Protein AF-A0A7V4PNV1-F1 (afdb_monomer)

Mean predicted aligned error: 8.82 Å

pLDDT: mean 88.93, std 11.77, range [42.94, 97.94]

Secondary structure (DSSP, 8-state):
--PPPPPSS--------HHHHHHHHHHS-HHHHS-HHHHHHHHHHHHHHHHHHHHHHHHHHHHHH-HHHHHHHHHHHHHTGGGTTTT----

Radius of gyration: 24.43 Å; Cα contacts (8 Å, |Δi|>4): 13; chains: 1; bounding box: 58×58×49 Å

Sequence (91 aa):
MRGKAHPKTVRRSVALARQLVDEAKAAAPPELRDNLNRLVTVALQEFAAKRKQQAFEEAMAQMAADPAIQAECGSIAKEFATAETDGLKND

Foldseek 3Di:
DDDDDDPPDDDDDDDDDPVVLVVLLVPDDPVCNVPVVVSVVVVVVVVVVVVVVVVVVVVVVVCVPDVVNVVVVVVVCVVCVVVVCPPVDPD

Structure (mmCIF, N/CA/C/O backbone):
data_AF-A0A7V4PNV1-F1
#
_entry.id   AF-A0A7V4PNV1-F1
#
loop_
_atom_site.group_PDB
_atom_site.id
_atom_site.type_symbol
_atom_site.label_atom_id
_atom_site.label_alt_id
_atom_site.label_comp_id
_atom_site.label_asym_id
_atom_site.label_entity_id
_atom_site.label_seq_id
_atom_site.pdbx_PDB_ins_code
_atom_site.Cartn_x
_atom_site.Cartn_y
_atom_site.Cartn_z
_atom_site.occupancy
_atom_site.B_iso_or_equiv
_atom_site.auth_seq_id
_atom_site.auth_comp_id
_atom_site.auth_asym_id
_atom_site.auth_atom_id
_atom_site.pdbx_PDB_model_num
ATOM 1 N N . MET A 1 1 ? -1.097 36.156 3.285 1.00 42.94 1 MET A N 1
ATOM 2 C CA . MET A 1 1 ? 0.014 35.327 2.762 1.00 42.94 1 MET A CA 1
ATOM 3 C C . MET A 1 1 ? -0.550 34.364 1.721 1.00 42.94 1 MET A C 1
ATOM 5 O O . MET A 1 1 ? -1.351 33.519 2.088 1.00 42.94 1 MET A O 1
ATOM 9 N N . ARG A 1 2 ? -0.249 34.527 0.422 1.00 45.00 2 ARG A N 1
ATOM 10 C CA . ARG A 1 2 ? -0.735 33.592 -0.617 1.00 45.00 2 ARG A CA 1
ATOM 11 C C . ARG A 1 2 ? 0.116 32.323 -0.569 1.00 45.00 2 ARG A C 1
ATOM 13 O O . ARG A 1 2 ? 1.309 32.388 -0.853 1.00 45.00 2 ARG A O 1
ATOM 20 N N . GLY A 1 3 ? -0.483 31.196 -0.188 1.00 54.28 3 GLY A N 1
ATOM 21 C CA . GLY A 1 3 ? 0.164 29.888 -0.277 1.00 54.28 3 GLY A CA 1
ATOM 22 C C . GLY A 1 3 ? 0.518 29.592 -1.733 1.00 54.28 3 GLY A C 1
ATOM 23 O O . GLY A 1 3 ? -0.332 29.704 -2.616 1.00 54.28 3 GLY A O 1
ATOM 24 N N . LYS A 1 4 ? 1.787 29.277 -2.008 1.00 57.00 4 LYS A N 1
ATOM 25 C CA . LYS A 1 4 ? 2.224 28.866 -3.346 1.00 57.00 4 LYS A CA 1
ATOM 26 C C . LYS A 1 4 ? 1.520 27.553 -3.691 1.00 57.00 4 LYS A C 1
ATOM 28 O O . LYS A 1 4 ? 1.724 26.558 -3.002 1.00 57.00 4 LYS A O 1
ATOM 33 N N . ALA A 1 5 ? 0.702 27.558 -4.742 1.00 63.50 5 ALA A N 1
ATOM 34 C CA . ALA A 1 5 ? 0.074 26.349 -5.260 1.00 63.50 5 ALA A CA 1
ATOM 35 C C . ALA A 1 5 ? 1.162 25.332 -5.633 1.00 63.50 5 ALA A C 1
ATOM 37 O O . ALA A 1 5 ? 2.083 25.649 -6.392 1.00 63.50 5 ALA A O 1
ATOM 38 N N . HIS A 1 6 ? 1.087 24.125 -5.074 1.00 66.56 6 HIS A N 1
ATOM 39 C CA . HIS A 1 6 ? 2.022 23.067 -5.428 1.00 66.56 6 HIS A CA 1
ATOM 40 C C . HIS A 1 6 ? 1.801 22.646 -6.885 1.00 66.56 6 HIS A C 1
ATOM 42 O O . HIS A 1 6 ? 0.654 22.529 -7.328 1.00 66.56 6 HIS A O 1
ATOM 48 N N . PRO A 1 7 ? 2.880 22.436 -7.657 1.00 70.38 7 PRO A N 1
ATOM 49 C CA . PRO A 1 7 ? 2.744 21.981 -9.029 1.00 70.38 7 PRO A CA 1
ATOM 50 C C . PRO A 1 7 ? 2.056 20.611 -9.048 1.00 70.38 7 PRO A C 1
ATOM 52 O O . PRO A 1 7 ? 2.438 19.710 -8.305 1.00 70.38 7 PRO A O 1
ATOM 55 N N . LYS A 1 8 ? 1.067 20.443 -9.939 1.00 83.88 8 LYS A N 1
ATOM 56 C CA . L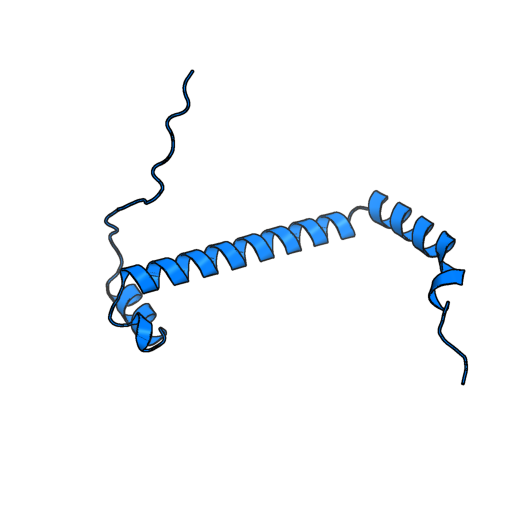YS A 1 8 ? 0.309 19.188 -10.125 1.00 83.88 8 LYS A CA 1
ATOM 57 C C . LYS A 1 8 ? 1.191 17.988 -10.501 1.00 83.88 8 LYS A C 1
ATOM 59 O O . LYS A 1 8 ? 0.757 16.847 -10.393 1.00 83.88 8 LYS A O 1
ATOM 64 N N . THR A 1 9 ? 2.416 18.231 -10.966 1.00 85.81 9 THR A N 1
ATOM 65 C CA . THR A 1 9 ? 3.369 17.194 -11.369 1.00 85.81 9 THR A CA 1
ATOM 66 C C . THR A 1 9 ? 4.768 17.572 -10.905 1.00 85.81 9 THR A C 1
ATOM 68 O O . THR A 1 9 ? 5.235 18.685 -11.149 1.00 85.81 9 THR A O 1
ATOM 71 N N . VAL A 1 10 ? 5.454 16.625 -10.269 1.00 89.25 10 VAL A N 1
ATOM 72 C CA . VAL A 1 10 ? 6.841 16.769 -9.825 1.00 89.25 10 VAL A CA 1
ATOM 73 C C . VAL A 1 10 ? 7.740 16.005 -10.795 1.00 89.25 10 VAL A C 1
ATOM 75 O O . VAL A 1 10 ? 7.584 14.802 -10.968 1.00 89.25 10 VAL A O 1
ATOM 78 N N . ARG A 1 11 ? 8.679 16.704 -11.442 1.00 90.62 11 ARG A N 1
ATOM 79 C CA . ARG A 1 11 ? 9.698 16.104 -12.320 1.00 90.62 11 ARG A CA 1
ATOM 80 C C . ARG A 1 11 ? 11.051 16.185 -11.626 1.00 90.62 11 ARG A C 1
ATOM 82 O O . ARG A 1 11 ? 11.517 17.286 -11.334 1.00 90.62 11 ARG A O 1
ATOM 89 N N . ARG A 1 12 ? 11.651 15.036 -11.311 1.00 89.00 12 ARG A N 1
ATOM 90 C CA . ARG A 1 12 ? 12.913 14.936 -10.565 1.00 89.00 12 ARG A CA 1
ATOM 91 C C . ARG A 1 12 ? 13.766 13.802 -11.116 1.00 89.00 12 ARG A C 1
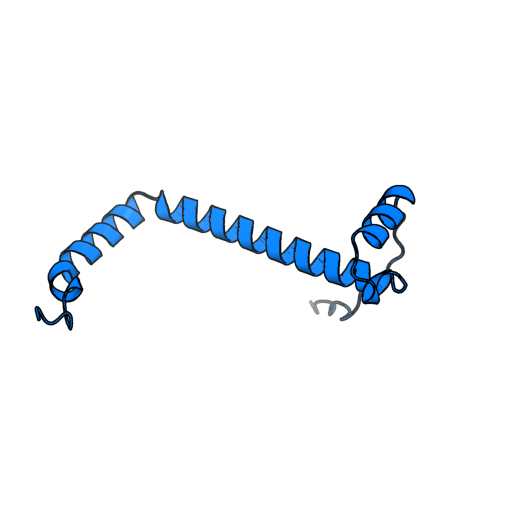ATOM 93 O O . ARG A 1 12 ? 13.232 12.767 -11.496 1.00 89.00 12 ARG A O 1
ATOM 100 N N . SER A 1 13 ? 15.078 14.009 -11.104 1.00 93.00 13 SER A N 1
ATOM 101 C CA . SER A 1 13 ? 16.066 12.960 -11.346 1.00 93.00 13 SER A CA 1
ATOM 102 C C . SER A 1 13 ? 16.462 12.339 -10.011 1.00 93.00 13 SER A C 1
ATOM 104 O O . SER A 1 13 ? 16.677 13.064 -9.039 1.00 93.00 13 SER A O 1
ATOM 106 N N . VAL A 1 14 ? 16.552 11.013 -9.963 1.00 91.25 14 VAL A N 1
ATOM 107 C CA . VAL A 1 14 ? 16.932 10.256 -8.765 1.00 91.25 14 VAL A CA 1
ATOM 108 C C . VAL A 1 14 ? 18.042 9.287 -9.145 1.00 91.25 14 VAL A C 1
ATOM 110 O O . VAL A 1 14 ? 17.958 8.626 -10.180 1.00 91.25 14 VAL A O 1
ATOM 113 N N . ALA A 1 15 ? 19.080 9.210 -8.317 1.00 94.75 15 ALA A N 1
ATOM 114 C CA . ALA A 1 15 ? 20.107 8.189 -8.449 1.00 94.75 15 ALA A CA 1
ATOM 115 C C . ALA A 1 15 ? 19.607 6.901 -7.787 1.00 94.75 15 ALA A C 1
ATOM 117 O O . ALA A 1 15 ? 19.325 6.886 -6.590 1.00 94.75 15 ALA A O 1
ATOM 118 N N . LEU A 1 16 ? 19.480 5.835 -8.573 1.00 93.31 16 LEU A N 1
ATOM 119 C CA . LEU A 1 16 ? 19.079 4.512 -8.103 1.00 93.31 16 LEU A CA 1
ATOM 120 C C . LEU A 1 16 ? 20.197 3.513 -8.386 1.00 93.31 16 LEU A C 1
ATOM 122 O O . LEU A 1 16 ? 20.895 3.619 -9.396 1.00 93.31 16 LEU A O 1
ATOM 126 N N . ALA A 1 17 ? 20.347 2.527 -7.504 1.00 96.50 17 ALA A N 1
ATOM 127 C CA . ALA A 1 17 ? 21.249 1.413 -7.749 1.00 96.50 17 ALA A CA 1
ATOM 128 C C . ALA A 1 17 ? 20.772 0.626 -8.977 1.00 96.50 17 ALA A C 1
ATOM 130 O O . ALA A 1 17 ? 19.594 0.288 -9.087 1.00 96.50 17 ALA A O 1
ATOM 131 N N . ARG A 1 18 ? 21.692 0.308 -9.893 1.00 94.38 18 ARG A N 1
ATOM 132 C CA . ARG A 1 18 ? 21.360 -0.424 -11.124 1.00 94.38 18 ARG A CA 1
ATOM 133 C C . ARG A 1 18 ? 20.730 -1.787 -10.830 1.00 94.38 18 ARG A C 1
ATOM 135 O O . ARG A 1 18 ? 19.705 -2.105 -11.416 1.00 94.38 18 ARG A O 1
ATOM 142 N N . GLN A 1 19 ? 21.291 -2.516 -9.864 1.00 96.00 19 GLN A N 1
ATOM 143 C CA . GLN A 1 19 ? 20.771 -3.812 -9.415 1.00 96.00 19 GLN A CA 1
ATOM 144 C C . GLN A 1 19 ? 19.298 -3.721 -8.996 1.00 96.00 19 GLN A C 1
ATOM 146 O O . GLN A 1 19 ? 18.481 -4.502 -9.466 1.00 96.00 19 GLN A O 1
ATOM 151 N N . LEU A 1 20 ? 18.937 -2.693 -8.219 1.00 93.94 20 LEU A N 1
ATOM 152 C CA . LEU A 1 20 ? 17.558 -2.472 -7.780 1.00 93.94 20 LEU A CA 1
ATOM 153 C C . LEU A 1 20 ? 16.603 -2.224 -8.958 1.00 93.94 20 LEU A C 1
ATOM 155 O O . LEU A 1 20 ? 15.470 -2.699 -8.955 1.00 93.94 20 LEU A O 1
ATOM 159 N N . VA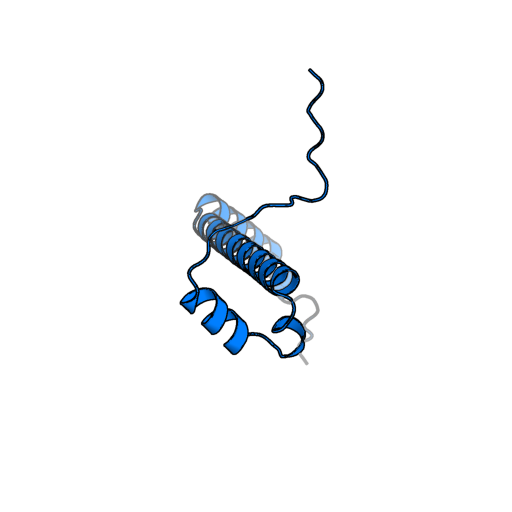L A 1 21 ? 17.042 -1.469 -9.969 1.00 92.94 21 VAL A N 1
ATOM 160 C CA . VAL A 1 21 ? 16.227 -1.205 -11.166 1.00 92.94 21 VAL A CA 1
ATOM 161 C C . VAL A 1 21 ? 16.027 -2.483 -11.980 1.00 92.94 21 VAL A C 1
ATOM 163 O O . VAL A 1 21 ? 14.925 -2.720 -12.474 1.00 92.94 21 VAL A O 1
ATOM 166 N N . ASP A 1 22 ? 17.069 -3.301 -12.110 1.00 93.62 22 ASP A N 1
ATOM 167 C CA . ASP A 1 22 ? 17.014 -4.556 -12.859 1.00 93.62 22 ASP A CA 1
ATOM 168 C C . ASP A 1 22 ? 16.102 -5.580 -12.158 1.00 93.62 22 ASP A C 1
ATOM 170 O O . ASP A 1 22 ? 15.239 -6.177 -12.805 1.00 93.62 22 ASP A O 1
ATOM 174 N N . GLU A 1 23 ? 16.198 -5.706 -10.831 1.00 94.12 23 GLU A N 1
ATOM 175 C CA . GLU A 1 23 ? 15.291 -6.523 -10.011 1.00 94.12 23 GLU A CA 1
ATOM 176 C C . GLU A 1 23 ? 13.834 -6.061 -10.137 1.00 94.12 23 GLU A C 1
ATOM 178 O O . GLU A 1 23 ? 12.939 -6.866 -10.405 1.00 94.12 23 GLU A O 1
ATOM 183 N N . ALA A 1 24 ? 13.592 -4.751 -10.018 1.00 92.06 24 ALA A N 1
ATOM 184 C CA . ALA A 1 24 ? 12.253 -4.185 -10.150 1.00 92.06 24 ALA A CA 1
ATOM 185 C C . ALA A 1 24 ? 11.656 -4.449 -11.541 1.00 92.06 24 ALA A C 1
ATOM 187 O O . ALA A 1 24 ? 10.474 -4.765 -11.652 1.00 92.06 24 ALA A O 1
ATOM 188 N N . LYS A 1 25 ? 12.460 -4.364 -12.608 1.00 92.19 25 LYS A N 1
ATOM 189 C CA . LYS A 1 25 ? 12.020 -4.689 -13.974 1.00 92.19 25 LYS A CA 1
ATOM 190 C C . LYS A 1 25 ? 11.745 -6.177 -14.170 1.00 92.19 25 LYS A C 1
ATOM 192 O O . LYS A 1 25 ? 10.792 -6.518 -14.867 1.00 92.19 25 LYS A O 1
ATOM 197 N N . ALA A 1 26 ? 12.548 -7.058 -13.578 1.00 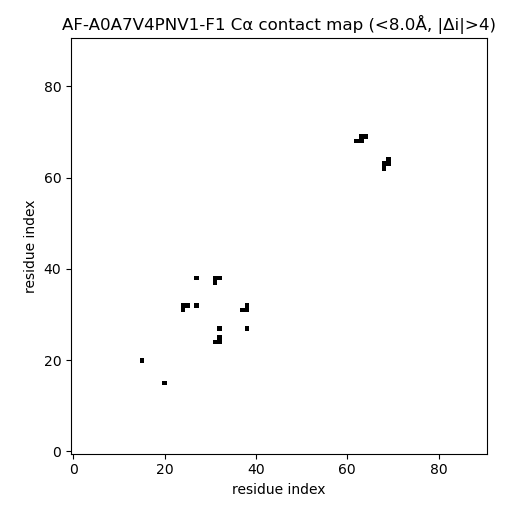92.56 26 ALA A N 1
ATOM 198 C CA . ALA A 1 26 ? 12.337 -8.501 -13.663 1.00 92.56 26 ALA A CA 1
ATOM 199 C C . ALA A 1 26 ? 11.023 -8.921 -12.982 1.00 92.56 26 ALA A C 1
ATOM 201 O O . ALA A 1 26 ? 10.267 -9.718 -13.541 1.00 92.56 26 ALA A O 1
ATOM 202 N N . ALA A 1 27 ? 10.727 -8.329 -11.821 1.00 92.06 27 ALA A N 1
ATOM 203 C CA . ALA A 1 27 ? 9.488 -8.553 -11.077 1.00 92.06 27 ALA A CA 1
ATOM 204 C C . ALA A 1 27 ? 8.264 -7.852 -11.696 1.00 92.06 27 ALA A C 1
ATOM 206 O O . ALA A 1 27 ? 7.126 -8.216 -11.399 1.00 92.06 27 ALA A O 1
ATOM 207 N N . ALA A 1 28 ? 8.475 -6.850 -12.552 1.00 90.62 28 ALA A N 1
ATOM 208 C CA . ALA A 1 28 ? 7.391 -6.094 -13.158 1.00 90.62 28 ALA A CA 1
ATOM 209 C C . ALA A 1 28 ? 6.627 -6.902 -14.229 1.00 90.62 28 ALA A C 1
ATOM 211 O O . ALA A 1 28 ? 7.242 -7.651 -15.009 1.00 90.62 28 ALA A O 1
ATOM 212 N N . PRO A 1 29 ? 5.303 -6.671 -14.352 1.00 90.31 29 PRO A N 1
ATOM 213 C CA . PRO A 1 29 ? 4.519 -7.081 -15.511 1.00 90.31 29 PRO A CA 1
ATOM 214 C C . PRO A 1 29 ? 5.152 -6.589 -16.821 1.00 90.31 29 PRO A C 1
ATOM 216 O O . PRO A 1 29 ? 5.752 -5.507 -16.836 1.00 90.31 29 PRO A O 1
ATOM 219 N N . PRO A 1 30 ? 5.000 -7.333 -17.933 1.00 87.38 30 PRO A N 1
ATOM 220 C CA . PRO A 1 30 ? 5.656 -7.016 -19.204 1.00 87.38 30 PRO A CA 1
ATOM 221 C C . PRO A 1 30 ? 5.362 -5.588 -19.686 1.00 87.38 30 PRO A C 1
ATOM 223 O O . PRO A 1 30 ? 6.257 -4.908 -20.175 1.00 87.38 30 PRO A O 1
ATOM 226 N N . GLU A 1 31 ? 4.151 -5.087 -19.441 1.00 87.62 31 GLU A N 1
ATOM 227 C CA . GLU A 1 31 ? 3.692 -3.739 -19.807 1.00 87.62 31 GLU A CA 1
ATOM 228 C C . GLU A 1 31 ? 4.469 -2.591 -19.133 1.00 87.62 31 GLU A C 1
ATOM 230 O O . GLU A 1 31 ? 4.408 -1.446 -19.586 1.00 87.62 31 GLU A O 1
ATOM 235 N N . LEU A 1 32 ? 5.168 -2.868 -18.025 1.00 87.81 32 LEU A N 1
ATOM 236 C CA . LEU A 1 32 ? 5.863 -1.866 -17.211 1.00 87.81 32 LEU A CA 1
ATOM 237 C C . LEU A 1 32 ? 7.392 -1.923 -17.342 1.00 87.81 32 LEU A C 1
ATOM 239 O O . LEU A 1 32 ? 8.071 -1.013 -16.865 1.00 87.81 32 LEU A O 1
ATOM 243 N N . ARG A 1 33 ? 7.950 -2.947 -18.002 1.00 86.38 33 ARG A N 1
ATOM 244 C CA . ARG A 1 33 ? 9.409 -3.175 -18.074 1.00 86.38 33 ARG A CA 1
ATOM 245 C C . ARG A 1 33 ? 10.152 -2.096 -18.858 1.00 86.38 33 ARG A C 1
ATOM 247 O O . ARG A 1 33 ? 11.254 -1.692 -18.471 1.00 86.38 33 ARG A O 1
ATOM 254 N N . ASP A 1 34 ? 9.514 -1.591 -19.909 1.00 87.19 34 ASP A N 1
ATOM 255 C CA . ASP A 1 34 ? 10.118 -0.627 -20.833 1.00 87.19 34 ASP A CA 1
ATOM 256 C C . ASP A 1 34 ? 9.879 0.833 -20.421 1.00 87.19 34 ASP A C 1
ATOM 258 O O . ASP A 1 34 ? 10.540 1.742 -20.923 1.00 87.19 34 ASP A O 1
ATOM 262 N N . ASN A 1 35 ? 8.978 1.085 -19.462 1.00 91.75 35 ASN A N 1
ATOM 263 C CA . ASN A 1 35 ? 8.657 2.430 -18.988 1.00 91.75 35 ASN A CA 1
ATOM 264 C C . ASN A 1 35 ? 8.940 2.587 -17.490 1.00 91.75 35 ASN A C 1
ATOM 266 O O . ASN A 1 35 ? 8.056 2.438 -16.644 1.00 91.75 35 ASN A O 1
ATOM 270 N N . LEU A 1 36 ? 10.179 2.980 -17.174 1.00 90.81 36 LEU A N 1
ATOM 271 C CA . LEU A 1 36 ? 10.634 3.166 -15.794 1.00 90.81 36 LEU A CA 1
ATOM 272 C C . LEU A 1 36 ? 9.814 4.219 -15.030 1.00 90.81 36 LEU A C 1
ATOM 274 O O . LEU A 1 36 ? 9.539 4.033 -13.851 1.00 90.81 36 LEU A O 1
ATOM 278 N N . ASN A 1 37 ? 9.367 5.295 -15.686 1.00 92.06 37 ASN A N 1
ATOM 279 C CA . ASN A 1 37 ? 8.542 6.314 -15.026 1.00 92.06 37 ASN A CA 1
ATOM 280 C C . ASN A 1 37 ? 7.191 5.740 -14.585 1.00 92.06 37 ASN A C 1
ATOM 282 O O . ASN A 1 37 ? 6.722 6.028 -13.482 1.00 92.06 37 ASN A O 1
ATOM 286 N N . ARG A 1 38 ? 6.570 4.910 -15.431 1.00 92.12 38 ARG A N 1
ATOM 287 C CA . ARG A 1 38 ? 5.309 4.243 -15.100 1.00 92.12 38 ARG A CA 1
ATOM 288 C C . ARG A 1 38 ? 5.517 3.204 -14.000 1.00 92.12 38 ARG A C 1
ATOM 290 O O . ARG A 1 38 ? 4.730 3.185 -13.060 1.00 92.12 38 ARG A O 1
ATOM 297 N N . LEU A 1 39 ? 6.602 2.431 -14.068 1.00 94.00 39 LEU A N 1
ATOM 298 C CA . LEU A 1 39 ? 6.979 1.471 -13.029 1.00 94.00 39 LEU A CA 1
ATOM 299 C C . LEU A 1 39 ? 7.149 2.149 -11.661 1.00 94.00 39 LEU A C 1
ATOM 301 O O . LEU A 1 39 ? 6.532 1.734 -10.685 1.00 94.00 39 LEU A O 1
ATOM 305 N N . VAL A 1 40 ? 7.920 3.239 -11.600 1.00 93.56 40 VAL A N 1
ATOM 306 C CA . VAL A 1 40 ? 8.126 4.016 -10.366 1.00 93.56 40 VAL A CA 1
ATOM 307 C C . VAL A 1 40 ? 6.810 4.606 -9.859 1.00 93.56 40 VAL A C 1
ATOM 309 O O . VAL A 1 40 ? 6.556 4.592 -8.658 1.00 93.56 40 VAL A O 1
ATOM 312 N N . THR A 1 41 ? 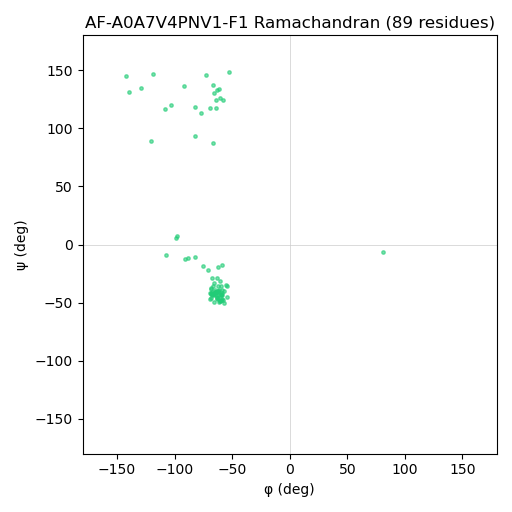5.949 5.096 -10.754 1.00 93.38 41 THR A N 1
ATOM 313 C CA . THR A 1 41 ? 4.640 5.644 -10.366 1.00 93.38 41 THR A CA 1
ATOM 314 C C . THR A 1 41 ? 3.771 4.589 -9.682 1.00 93.38 41 THR A C 1
ATOM 316 O O . THR A 1 41 ? 3.243 4.853 -8.603 1.00 93.38 41 THR A O 1
ATOM 319 N N . VAL A 1 42 ? 3.660 3.395 -10.272 1.00 94.62 42 VAL A N 1
ATOM 320 C CA . VAL A 1 42 ? 2.889 2.279 -9.701 1.00 94.62 42 VAL A CA 1
ATOM 321 C C . VAL A 1 42 ? 3.487 1.843 -8.362 1.00 94.62 42 VAL A C 1
ATOM 323 O O . VAL A 1 42 ? 2.769 1.760 -7.369 1.00 94.62 42 VAL A O 1
ATOM 326 N N . ALA A 1 43 ? 4.812 1.682 -8.290 1.00 93.88 43 ALA A N 1
ATOM 327 C CA . ALA A 1 43 ? 5.495 1.302 -7.055 1.00 93.88 43 ALA A CA 1
ATOM 328 C C . ALA A 1 43 ? 5.245 2.300 -5.907 1.00 93.88 43 ALA A C 1
ATOM 330 O O . ALA A 1 43 ? 4.997 1.898 -4.769 1.00 93.88 43 ALA A O 1
ATOM 331 N N . LEU A 1 44 ? 5.259 3.608 -6.191 1.00 94.88 44 LEU A N 1
ATOM 332 C CA . LEU A 1 44 ? 4.961 4.641 -5.195 1.00 94.88 44 LEU A CA 1
ATOM 333 C C . LEU A 1 44 ? 3.492 4.627 -4.752 1.00 94.88 44 LEU A C 1
ATOM 335 O O . LEU A 1 44 ? 3.214 4.846 -3.572 1.00 94.88 44 LEU A O 1
ATOM 339 N N . GLN A 1 45 ? 2.557 4.370 -5.671 1.00 96.06 45 GLN A N 1
ATOM 340 C CA . GLN A 1 45 ? 1.135 4.242 -5.343 1.00 96.06 45 GLN A CA 1
ATOM 341 C C . GLN A 1 45 ? 0.889 3.057 -4.406 1.00 96.06 45 GLN A C 1
ATOM 343 O O . GLN A 1 45 ? 0.233 3.220 -3.377 1.00 96.06 45 GLN A O 1
ATOM 348 N N . GLU A 1 46 ? 1.465 1.896 -4.715 1.00 96.06 46 GLU A N 1
ATOM 349 C CA . GLU A 1 46 ? 1.355 0.702 -3.877 1.00 96.06 46 GLU A CA 1
ATOM 350 C C . GLU A 1 46 ? 2.014 0.894 -2.512 1.00 96.06 46 GLU A C 1
ATOM 352 O O . GLU A 1 46 ? 1.435 0.531 -1.488 1.00 96.06 46 GLU A O 1
ATOM 357 N N . PHE A 1 47 ? 3.203 1.503 -2.472 1.00 96.69 47 PHE A N 1
ATOM 358 C CA . PHE A 1 47 ? 3.877 1.818 -1.216 1.00 96.69 47 PHE A CA 1
ATOM 359 C C . PHE A 1 47 ? 3.015 2.727 -0.334 1.00 96.69 47 PHE A C 1
ATOM 361 O O . PHE A 1 47 ? 2.828 2.449 0.852 1.00 96.69 47 PHE A O 1
ATOM 368 N N . ALA A 1 48 ? 2.446 3.789 -0.911 1.00 97.44 48 ALA A N 1
ATOM 369 C CA . ALA A 1 48 ? 1.572 4.700 -0.185 1.00 97.44 48 ALA A CA 1
ATOM 370 C C . ALA A 1 48 ? 0.291 4.004 0.299 1.00 97.44 48 ALA A C 1
ATOM 372 O O . ALA A 1 48 ? -0.129 4.236 1.432 1.00 97.44 48 ALA A O 1
ATOM 373 N N . ALA A 1 49 ? -0.317 3.146 -0.525 1.00 97.31 49 ALA A N 1
ATOM 374 C CA . ALA A 1 49 ? -1.501 2.379 -0.147 1.00 97.31 49 ALA A CA 1
ATOM 375 C C . ALA A 1 49 ? -1.209 1.444 1.036 1.00 97.31 49 ALA A C 1
ATOM 377 O O . ALA A 1 49 ? -1.909 1.507 2.045 1.00 97.31 49 ALA A O 1
ATOM 378 N N . LYS A 1 50 ? -0.120 0.668 0.966 1.00 97.75 50 LYS A N 1
ATOM 379 C CA . LYS A 1 50 ? 0.313 -0.230 2.049 1.00 97.75 50 LYS A CA 1
ATOM 380 C C . LYS A 1 50 ? 0.587 0.527 3.345 1.00 97.75 50 LYS A C 1
ATOM 382 O O . LYS A 1 50 ? 0.139 0.106 4.404 1.00 97.75 50 LYS A O 1
ATOM 387 N N . ARG A 1 51 ? 1.270 1.675 3.276 1.00 97.94 51 ARG A N 1
ATOM 388 C CA . ARG A 1 51 ? 1.539 2.504 4.463 1.00 97.94 51 ARG A CA 1
ATOM 389 C C . ARG A 1 51 ? 0.272 3.072 5.090 1.00 97.94 51 ARG A C 1
ATOM 391 O O . ARG A 1 51 ? 0.174 3.105 6.310 1.00 97.94 51 ARG A O 1
ATOM 398 N N . LYS A 1 52 ? -0.698 3.495 4.277 1.00 97.00 52 LYS A N 1
ATOM 399 C CA . LYS A 1 52 ? -1.997 3.958 4.783 1.00 97.00 52 LYS A CA 1
ATOM 400 C C . LYS A 1 52 ? -2.775 2.832 5.448 1.00 97.00 52 LYS A C 1
ATOM 402 O O . LYS A 1 52 ? -3.339 3.057 6.509 1.00 97.00 52 LYS A O 1
ATOM 407 N N . GLN A 1 53 ? -2.782 1.648 4.841 1.00 97.50 53 GLN A N 1
ATOM 408 C CA . GLN A 1 53 ? -3.431 0.475 5.413 1.00 97.50 53 GLN A CA 1
ATOM 409 C C . GLN A 1 53 ? -2.809 0.106 6.765 1.00 97.50 53 GLN A C 1
ATOM 411 O O . GLN A 1 53 ? -3.540 -0.019 7.736 1.00 97.50 53 GLN A O 1
ATOM 416 N N . GLN A 1 54 ? -1.478 0.034 6.855 1.00 97.44 54 GLN A N 1
ATOM 417 C CA . GLN A 1 54 ? -0.776 -0.238 8.116 1.00 97.44 54 GLN A CA 1
ATOM 418 C C . GLN A 1 54 ? -1.109 0.795 9.195 1.00 97.44 54 GLN A C 1
ATOM 420 O O . GLN A 1 54 ? -1.479 0.430 10.302 1.00 97.44 54 GLN A O 1
ATOM 425 N N . ALA A 1 55 ? -1.050 2.087 8.861 1.00 97.06 55 ALA A N 1
ATOM 426 C CA . ALA A 1 55 ? -1.391 3.146 9.809 1.00 97.06 55 ALA A CA 1
ATOM 427 C C . ALA A 1 55 ? -2.857 3.066 10.269 1.00 97.06 55 ALA A C 1
ATOM 429 O O . ALA A 1 55 ? -3.167 3.360 11.420 1.00 97.06 55 ALA A O 1
ATOM 430 N N . PHE A 1 56 ? -3.762 2.664 9.374 1.00 97.06 56 PHE A N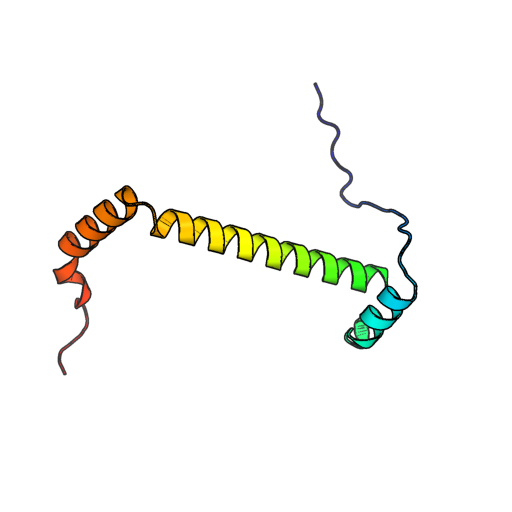 1
ATOM 431 C CA . PHE A 1 56 ? -5.162 2.444 9.714 1.00 97.06 56 PHE A CA 1
ATOM 432 C C . PHE A 1 56 ? -5.339 1.232 10.636 1.00 97.06 56 PHE A C 1
ATOM 434 O O . PHE A 1 56 ? -6.027 1.341 11.643 1.00 97.06 56 PHE A O 1
ATOM 441 N N . GLU A 1 57 ? -4.696 0.104 10.333 1.00 97.19 57 GLU A N 1
ATOM 442 C CA . GLU A 1 57 ? -4.715 -1.100 11.173 1.00 97.19 57 GLU A CA 1
ATOM 443 C C . GLU A 1 57 ? -4.156 -0.818 12.574 1.00 97.19 57 GLU A C 1
ATOM 445 O O . GLU A 1 57 ? -4.763 -1.209 13.569 1.00 97.19 57 GLU A O 1
ATOM 450 N N . GLU A 1 58 ? -3.053 -0.074 12.668 1.00 96.94 58 GLU A N 1
ATOM 451 C CA . GLU A 1 58 ? -2.469 0.364 13.939 1.00 96.94 58 GLU A CA 1
ATOM 452 C C . GLU A 1 58 ? -3.428 1.265 14.728 1.00 96.94 58 GLU A C 1
ATOM 454 O O . GLU A 1 58 ? -3.635 1.047 15.922 1.00 96.94 58 GLU A O 1
ATOM 459 N N . ALA A 1 59 ? -4.053 2.247 14.072 1.00 96.69 59 ALA A N 1
ATOM 460 C CA . ALA A 1 59 ? -5.027 3.129 14.713 1.00 96.69 59 ALA A CA 1
ATOM 461 C C . ALA A 1 59 ? -6.266 2.358 15.196 1.00 96.69 59 ALA A C 1
ATOM 463 O O . ALA A 1 59 ? -6.741 2.582 16.309 1.00 96.69 59 ALA A O 1
ATOM 464 N N . MET A 1 60 ? -6.759 1.410 14.396 1.00 95.38 60 MET A N 1
ATOM 465 C CA . MET A 1 60 ? -7.872 0.538 14.772 1.00 95.38 60 MET A CA 1
ATOM 466 C C . MET A 1 60 ? -7.513 -0.363 15.953 1.00 95.38 60 MET A C 1
ATOM 468 O O . MET A 1 60 ? -8.326 -0.523 16.858 1.00 95.38 60 MET A O 1
ATOM 472 N N . ALA A 1 61 ? -6.300 -0.918 15.981 1.00 95.94 61 ALA A N 1
ATOM 473 C CA . ALA A 1 61 ? -5.828 -1.729 17.097 1.00 95.94 61 ALA A CA 1
ATOM 474 C C . ALA A 1 61 ? -5.720 -0.909 18.392 1.00 95.94 61 ALA A C 1
ATOM 476 O O . ALA A 1 61 ? -6.127 -1.381 19.451 1.00 95.94 61 ALA A O 1
ATOM 477 N N . GLN A 1 62 ? -5.229 0.332 18.311 1.00 95.44 62 GLN A N 1
ATOM 478 C CA . GLN A 1 62 ? -5.190 1.248 19.456 1.00 95.44 62 GLN A CA 1
ATOM 479 C C . GLN A 1 62 ? -6.596 1.587 19.954 1.00 95.44 62 GLN A C 1
ATOM 481 O O . GLN A 1 62 ? -6.850 1.513 21.152 1.00 95.44 62 GLN A O 1
ATOM 486 N N . MET A 1 63 ? -7.519 1.893 19.039 1.00 93.19 63 MET A N 1
ATOM 487 C CA . MET A 1 63 ? -8.917 2.175 19.366 1.00 93.19 63 MET A CA 1
ATOM 488 C C . MET A 1 63 ? -9.604 0.966 20.018 1.00 93.19 63 MET A C 1
ATOM 490 O O . MET A 1 63 ? -10.303 1.112 21.013 1.00 93.19 63 MET A O 1
ATOM 494 N N . ALA A 1 64 ? -9.376 -0.241 19.493 1.00 92.75 64 ALA A N 1
ATOM 495 C CA . ALA A 1 64 ? -9.927 -1.475 20.049 1.00 92.75 64 ALA A CA 1
ATOM 496 C C . ALA A 1 64 ? -9.343 -1.818 21.429 1.00 92.75 64 ALA A C 1
ATOM 498 O O . ALA A 1 64 ? -10.016 -2.461 22.233 1.00 92.75 64 ALA A O 1
ATOM 499 N N . ALA A 1 65 ? -8.103 -1.411 21.709 1.00 94.38 65 ALA A N 1
ATOM 500 C CA . ALA A 1 65 ? -7.453 -1.600 23.001 1.00 94.38 65 ALA A CA 1
ATOM 501 C C . ALA A 1 65 ? -7.833 -0.532 24.044 1.00 94.38 65 ALA A C 1
ATOM 503 O O . ALA A 1 65 ? -7.506 -0.709 25.217 1.00 94.38 65 ALA A O 1
ATOM 504 N N . ASP A 1 66 ? -8.505 0.554 23.647 1.00 97.00 66 ASP A N 1
ATOM 505 C CA . ASP A 1 66 ? -8.929 1.619 24.556 1.00 97.00 66 ASP A CA 1
ATOM 506 C C . ASP A 1 66 ? -10.045 1.116 25.500 1.00 97.00 66 ASP A C 1
ATOM 508 O O . ASP A 1 66 ? -11.142 0.779 25.038 1.00 97.00 66 ASP A O 1
ATOM 512 N N . PRO A 1 67 ? -9.815 1.085 26.829 1.00 95.12 67 PRO A N 1
ATOM 513 C CA . PRO A 1 67 ? -10.803 0.604 27.791 1.00 95.12 67 PRO A CA 1
ATOM 514 C C . PRO A 1 67 ? -12.113 1.400 27.800 1.00 95.12 67 PRO A C 1
ATOM 516 O O . PRO A 1 67 ? -13.166 0.827 28.079 1.00 95.12 67 PRO A O 1
ATOM 519 N N . ALA A 1 68 ? -12.075 2.705 27.509 1.00 95.69 68 ALA A N 1
ATOM 520 C CA . ALA A 1 68 ? -13.282 3.529 27.467 1.00 95.69 68 ALA A CA 1
ATOM 521 C C . ALA A 1 68 ? -14.161 3.142 26.273 1.00 95.69 68 ALA A C 1
ATOM 523 O O . ALA A 1 68 ? -15.375 2.996 26.411 1.00 95.69 68 ALA A O 1
ATOM 524 N N . ILE A 1 69 ? -13.533 2.893 25.121 1.00 92.19 69 ILE A N 1
ATOM 525 C CA . ILE A 1 69 ? -14.223 2.430 23.914 1.00 92.19 69 ILE A CA 1
ATOM 526 C C . ILE A 1 69 ? -14.768 1.019 24.125 1.00 92.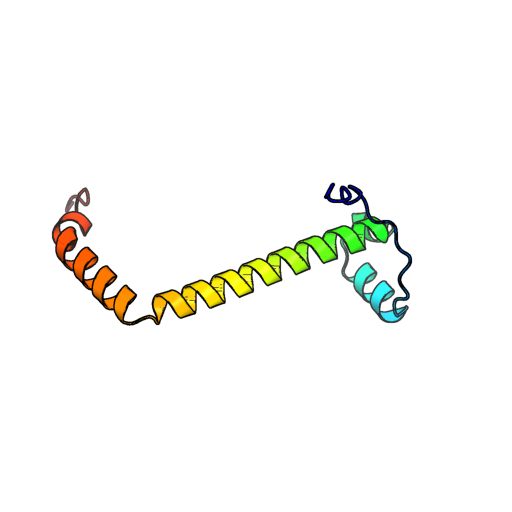19 69 ILE A C 1
ATOM 528 O O . ILE A 1 69 ? -15.919 0.760 23.793 1.00 92.19 69 ILE A O 1
ATOM 532 N N . GLN A 1 70 ? -14.002 0.119 24.745 1.00 95.44 70 GLN A N 1
ATOM 533 C CA . GLN A 1 70 ? -14.490 -1.221 25.087 1.00 95.44 70 GLN A CA 1
ATOM 534 C C . GLN A 1 70 ? -15.714 -1.180 26.013 1.00 95.44 70 GLN A C 1
ATOM 536 O O . GLN A 1 70 ? -16.665 -1.935 25.805 1.00 95.44 70 GLN A O 1
ATOM 541 N N . ALA A 1 71 ? -15.711 -0.304 27.021 1.00 95.38 71 ALA A N 1
ATOM 542 C CA . ALA A 1 71 ? -16.832 -0.149 27.944 1.00 95.38 71 ALA A CA 1
ATOM 543 C C . ALA A 1 71 ? -18.089 0.392 27.244 1.00 95.38 71 ALA A C 1
ATOM 545 O O . ALA A 1 71 ? -19.189 -0.127 27.460 1.00 95.38 71 ALA A O 1
ATOM 546 N N . GLU A 1 72 ? -17.923 1.390 26.376 1.00 95.25 72 GLU A N 1
ATOM 547 C CA . GLU A 1 72 ? -19.018 1.961 25.590 1.00 95.25 72 GLU A CA 1
ATOM 548 C C . GLU A 1 72 ? -19.577 0.932 24.599 1.00 95.25 72 GLU A C 1
ATOM 550 O O . GLU A 1 72 ? -20.775 0.651 24.600 1.00 95.25 72 GLU A O 1
ATOM 555 N N . CYS A 1 73 ? -18.710 0.272 23.823 1.00 93.06 73 CYS A N 1
ATOM 556 C CA . CYS A 1 73 ? -19.104 -0.804 22.912 1.00 93.06 73 CYS A CA 1
ATOM 557 C C . CYS A 1 73 ? -19.814 -1.946 23.650 1.00 93.06 73 CYS A C 1
ATOM 559 O O . CYS A 1 73 ? -20.802 -2.474 23.148 1.00 93.06 73 CYS A O 1
ATOM 561 N N . GLY A 1 74 ? -19.353 -2.310 24.849 1.00 94.12 74 GLY A N 1
ATOM 562 C CA . GLY A 1 74 ? -20.008 -3.312 25.686 1.00 94.12 74 GLY A CA 1
ATOM 563 C C . GLY A 1 74 ? -21.388 -2.878 26.185 1.00 94.12 74 GLY A C 1
ATOM 564 O O . GLY A 1 74 ? -22.277 -3.716 26.327 1.00 94.12 74 GLY A O 1
ATOM 565 N N . SER A 1 75 ? -21.585 -1.584 26.440 1.00 95.94 75 SER A N 1
ATOM 566 C CA . SER A 1 75 ? -22.890 -1.026 26.814 1.00 95.94 75 SER A CA 1
ATOM 567 C C . SER A 1 75 ? -23.860 -1.067 25.634 1.00 95.94 75 SER A C 1
ATOM 569 O O . SER A 1 75 ? -24.958 -1.601 25.778 1.00 95.94 75 SER A O 1
ATOM 571 N N . ILE A 1 76 ? -23.411 -0.629 24.454 1.00 93.94 76 ILE A N 1
ATOM 572 C CA . ILE A 1 76 ? -24.187 -0.687 23.207 1.00 93.94 76 ILE A CA 1
ATOM 573 C C . ILE A 1 76 ? -24.559 -2.138 22.873 1.00 93.94 76 ILE A C 1
ATOM 575 O O . ILE A 1 76 ? -25.723 -2.436 22.623 1.00 93.94 76 ILE A O 1
ATOM 579 N N . ALA A 1 77 ? -23.605 -3.071 22.931 1.00 93.81 77 ALA A N 1
ATOM 580 C CA . ALA A 1 77 ? -23.868 -4.483 22.647 1.00 93.81 77 ALA A CA 1
ATOM 581 C C . ALA A 1 77 ? -24.944 -5.074 23.574 1.00 93.81 77 ALA A C 1
ATOM 583 O O . ALA A 1 77 ? -25.798 -5.833 23.129 1.00 93.81 77 ALA A O 1
ATOM 584 N N . LYS A 1 78 ? -24.951 -4.699 24.860 1.00 93.56 78 LYS A N 1
ATOM 585 C CA . LYS A 1 78 ? -25.997 -5.128 25.802 1.00 93.56 78 LYS A CA 1
ATOM 586 C C . LYS A 1 78 ? -27.357 -4.517 25.483 1.00 93.56 78 LYS A C 1
ATOM 588 O O . LYS A 1 78 ? -28.358 -5.220 25.571 1.00 93.56 78 LYS A O 1
ATOM 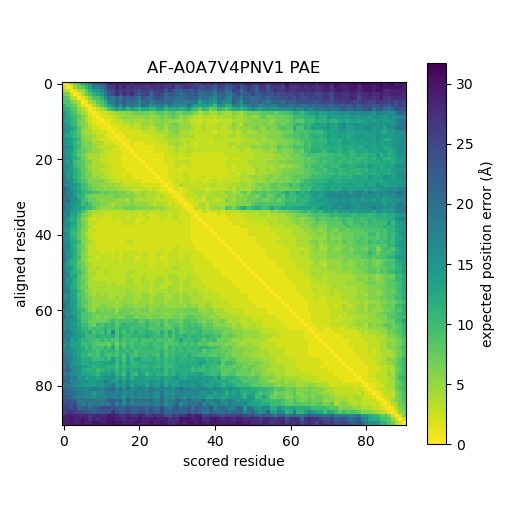593 N N . GLU A 1 79 ? -27.394 -3.231 25.149 1.00 95.06 79 GLU A N 1
ATOM 594 C CA . GLU A 1 79 ? -28.633 -2.515 24.828 1.00 95.06 79 GLU A CA 1
ATOM 595 C C . GLU A 1 79 ? -29.321 -3.104 23.591 1.00 95.06 79 GLU A C 1
ATOM 597 O O . GLU A 1 79 ? -30.535 -3.298 23.586 1.00 95.06 79 GLU A O 1
ATOM 602 N N . PHE A 1 80 ? -28.534 -3.463 22.576 1.00 92.00 80 PHE A N 1
ATOM 603 C CA . PHE A 1 80 ? -29.033 -3.978 21.302 1.00 92.00 80 PHE A CA 1
ATOM 604 C C . PHE A 1 80 ? -29.011 -5.510 21.188 1.00 92.00 80 PHE A C 1
ATOM 606 O O . PHE A 1 80 ? -29.344 -6.041 20.130 1.00 92.00 80 PHE A O 1
ATOM 613 N N . ALA A 1 81 ? -28.698 -6.237 22.265 1.00 89.75 81 ALA A N 1
ATOM 614 C CA . ALA A 1 81 ? -28.582 -7.698 22.253 1.00 89.75 81 ALA A CA 1
ATOM 615 C C . ALA A 1 81 ? -29.845 -8.411 21.731 1.00 89.75 81 ALA A C 1
ATOM 617 O O . ALA A 1 81 ? -29.760 -9.433 21.058 1.00 89.75 81 ALA A O 1
ATOM 618 N N . THR A 1 82 ? -31.034 -7.870 22.016 1.00 84.94 82 THR A N 1
ATOM 619 C CA . THR A 1 82 ? -32.316 -8.435 21.557 1.00 84.94 82 THR A CA 1
ATOM 620 C C . THR A 1 82 ? -32.552 -8.259 20.057 1.00 84.94 82 THR A C 1
ATOM 622 O O . THR A 1 82 ? -33.328 -9.014 19.476 1.00 84.94 82 THR A O 1
ATOM 625 N N . ALA A 1 83 ? -31.885 -7.286 19.432 1.00 88.94 83 ALA A N 1
ATOM 626 C CA . ALA A 1 83 ? -31.975 -7.014 18.004 1.00 88.94 83 ALA A CA 1
ATOM 627 C C . ALA A 1 83 ? -30.960 -7.822 17.176 1.00 88.94 83 ALA A C 1
ATOM 629 O O . ALA A 1 83 ? -31.097 -7.886 15.958 1.00 88.94 83 ALA A O 1
ATOM 630 N N . GLU A 1 84 ? -29.967 -8.476 17.797 1.00 84.88 84 GLU A N 1
ATOM 631 C CA . GLU A 1 84 ? -28.966 -9.270 17.063 1.00 84.88 84 GLU A CA 1
ATOM 632 C C . GLU A 1 84 ? -29.576 -10.458 16.308 1.00 84.88 84 GLU A C 1
ATOM 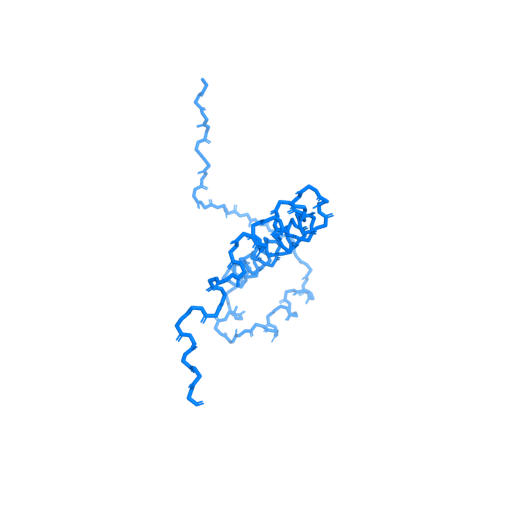634 O O . GLU A 1 84 ? -29.062 -10.867 15.267 1.00 84.88 84 GLU A O 1
ATOM 639 N N . THR A 1 85 ? -30.686 -11.002 16.811 1.00 82.44 85 THR A N 1
ATOM 640 C CA . THR A 1 85 ? -31.422 -12.104 16.176 1.00 82.44 85 THR A CA 1
ATOM 641 C C . THR A 1 85 ? -32.639 -11.639 15.380 1.00 82.44 85 THR A C 1
ATOM 643 O O . THR A 1 85 ? -33.421 -12.472 14.919 1.00 82.44 85 THR A O 1
ATOM 646 N N . ASP A 1 86 ? -32.843 -10.329 15.233 1.00 86.44 86 ASP A N 1
ATOM 647 C CA . ASP A 1 86 ? -33.994 -9.812 14.502 1.00 86.44 86 ASP A CA 1
ATOM 648 C C . ASP A 1 86 ? -33.901 -10.199 13.014 1.00 86.44 86 ASP A C 1
ATOM 650 O O . ASP A 1 86 ? -32.863 -10.063 12.367 1.00 86.44 86 ASP A O 1
ATOM 654 N N . GLY A 1 87 ? -34.981 -10.757 12.468 1.00 81.56 87 GLY A N 1
ATOM 655 C CA . GLY A 1 87 ? -35.023 -11.273 11.095 1.00 81.56 87 GLY A CA 1
ATOM 656 C C . GLY A 1 87 ? -34.431 -12.675 10.868 1.00 81.56 87 GLY A C 1
ATOM 657 O O . GLY A 1 87 ? -34.620 -13.221 9.777 1.00 81.56 87 GLY A O 1
ATOM 658 N N . LEU A 1 88 ? -33.800 -13.308 11.866 1.00 77.38 88 LEU A N 1
ATOM 659 C CA . LEU A 1 88 ? -33.447 -14.732 11.810 1.00 77.38 88 LEU A CA 1
ATOM 660 C C . LEU A 1 88 ? -34.676 -15.565 12.201 1.00 77.38 88 LEU A C 1
ATOM 662 O O . LEU A 1 88 ? -34.950 -15.805 13.375 1.00 77.38 88 LEU A O 1
ATOM 666 N N . LYS A 1 89 ? -35.463 -15.983 11.204 1.00 70.62 89 LYS A N 1
ATOM 667 C CA . LYS A 1 89 ? -36.527 -16.974 11.413 1.00 70.62 89 LYS A CA 1
ATOM 668 C C . LYS A 1 89 ? -35.885 -18.297 11.838 1.00 70.62 89 LYS A C 1
ATOM 670 O O . LYS A 1 89 ? -35.043 -18.821 11.115 1.00 70.62 89 LYS A O 1
ATOM 675 N N . ASN A 1 90 ? -36.303 -18.821 12.988 1.00 62.12 90 ASN A N 1
ATOM 676 C CA . ASN A 1 90 ? -36.133 -20.231 13.325 1.00 62.12 90 ASN A CA 1
ATOM 677 C C . ASN A 1 90 ? -37.017 -21.049 12.364 1.00 62.12 90 ASN A C 1
ATOM 679 O O . ASN A 1 90 ? -38.182 -21.278 12.685 1.00 62.12 90 ASN A O 1
ATOM 683 N N . ASP A 1 91 ? -36.504 -21.408 11.187 1.00 53.53 91 ASP A N 1
ATOM 684 C CA . ASP A 1 91 ? -37.017 -22.548 10.408 1.00 53.53 91 ASP A CA 1
ATOM 685 C C . ASP A 1 91 ? -36.187 -23.796 10.744 1.00 53.53 91 ASP A C 1
ATOM 687 O O . ASP A 1 91 ? -34.936 -23.690 10.759 1.00 53.53 91 ASP A O 1
#

Solvent-accessible surface area (backbone atoms only — not comparable to full-atom values): 5712 Å² total; per-residue (Å²): 134,85,78,79,79,74,71,95,70,87,88,81,90,79,94,71,62,65,68,61,54,52,52,53,36,70,75,37,59,80,92,37,49,87,37,61,71,60,39,51,52,52,54,51,53,52,51,50,49,52,53,50,51,49,54,48,52,52,52,50,52,53,52,68,65,33,67,68,51,46,52,49,52,52,50,52,51,63,73,46,51,82,57,75,56,62,89,65,76,92,123